Protein AF-L8WCA2-F1 (afdb_monomer_lite)

Structure (mmCIF, N/CA/C/O backbone):
data_AF-L8WCA2-F1
#
_entry.id   AF-L8WCA2-F1
#
loop_
_atom_site.group_PDB
_atom_site.id
_atom_site.type_symbol
_atom_site.label_atom_id
_atom_site.label_alt_id
_atom_site.label_comp_id
_atom_site.label_asym_id
_atom_site.label_entity_id
_atom_site.label_seq_id
_atom_site.pdbx_PDB_ins_code
_atom_site.Cartn_x
_atom_site.Cartn_y
_atom_site.Cartn_z
_atom_site.occupancy
_atom_site.B_iso_or_equiv
_atom_site.auth_seq_id
_atom_site.auth_comp_id
_atom_site.auth_asym_id
_atom_site.auth_atom_id
_atom_site.pdbx_PDB_model_num
ATOM 1 N N . MET A 1 1 ? -18.523 -2.716 11.008 1.00 83.25 1 MET A N 1
ATOM 2 C CA . MET A 1 1 ? -17.229 -3.411 10.884 1.00 83.25 1 MET A CA 1
ATOM 3 C C . MET A 1 1 ? -16.203 -2.385 10.433 1.00 83.25 1 MET A C 1
ATOM 5 O O . MET A 1 1 ? -16.523 -1.621 9.531 1.00 83.25 1 MET A O 1
ATOM 9 N N . LEU A 1 2 ? -15.048 -2.310 11.094 1.00 93.12 2 LEU A N 1
ATOM 10 C CA . LEU A 1 2 ? -13.905 -1.491 10.674 1.00 93.12 2 LEU A CA 1
ATOM 11 C C . LEU A 1 2 ? -12.884 -2.403 9.995 1.00 93.12 2 LEU A C 1
ATOM 13 O O . LEU A 1 2 ? -12.559 -3.443 10.555 1.00 93.12 2 LEU A O 1
ATOM 17 N N . GLU A 1 3 ? -12.368 -2.012 8.836 1.00 91.25 3 GLU A N 1
ATOM 18 C CA . GLU A 1 3 ? -11.239 -2.686 8.194 1.00 91.25 3 GLU A CA 1
ATOM 19 C C . GLU A 1 3 ? -9.978 -1.834 8.357 1.00 91.25 3 GLU A C 1
ATOM 21 O O . GLU A 1 3 ? -10.031 -0.606 8.261 1.00 91.25 3 GLU A O 1
ATOM 26 N N . THR A 1 4 ? -8.869 -2.463 8.747 1.00 92.25 4 THR A N 1
ATOM 27 C CA . THR A 1 4 ? -7.616 -1.750 9.005 1.00 92.25 4 THR A CA 1
ATOM 28 C C . THR A 1 4 ? -6.402 -2.675 8.971 1.00 92.25 4 THR A C 1
ATOM 30 O O . THR A 1 4 ? -6.530 -3.897 9.009 1.00 92.25 4 THR A O 1
ATOM 33 N N . GLY A 1 5 ? -5.203 -2.097 8.946 1.00 88.19 5 GLY A N 1
ATOM 34 C CA . GLY A 1 5 ? -3.954 -2.847 9.042 1.00 88.19 5 GLY A CA 1
ATOM 35 C C . GLY A 1 5 ? -3.505 -3.044 10.491 1.00 88.19 5 GLY A C 1
ATOM 36 O O . GLY A 1 5 ? -3.680 -2.166 11.339 1.00 88.19 5 GLY A O 1
ATOM 37 N N . TRP A 1 6 ? -2.833 -4.166 10.761 1.00 87.25 6 TRP A N 1
ATOM 38 C CA . TRP A 1 6 ? -2.275 -4.485 12.086 1.00 87.25 6 TRP A CA 1
ATOM 39 C C . TRP A 1 6 ? -1.362 -3.387 12.655 1.00 87.25 6 TRP A C 1
ATOM 41 O O . TRP A 1 6 ? -1.441 -3.060 13.838 1.00 87.25 6 TRP A O 1
ATOM 51 N N . ASP A 1 7 ? -0.546 -2.764 11.804 1.00 86.06 7 ASP A N 1
ATOM 52 C CA . ASP A 1 7 ? 0.454 -1.762 12.194 1.00 86.06 7 ASP A CA 1
ATOM 53 C C . ASP A 1 7 ? -0.129 -0.488 12.822 1.00 86.06 7 ASP A C 1
ATOM 55 O O . ASP A 1 7 ? 0.581 0.231 13.524 1.00 86.06 7 ASP A O 1
ATOM 59 N N . ILE A 1 8 ? -1.399 -0.172 12.553 1.00 89.94 8 ILE A N 1
ATOM 60 C CA . ILE A 1 8 ? -2.025 1.084 12.992 1.00 89.94 8 ILE A CA 1
ATOM 61 C C . ILE A 1 8 ? -3.093 0.891 14.067 1.00 89.94 8 ILE A C 1
ATOM 63 O O . ILE A 1 8 ? -3.695 1.870 14.514 1.00 89.94 8 ILE A O 1
ATOM 67 N N . LEU A 1 9 ? -3.288 -0.343 14.539 1.00 89.94 9 LEU A N 1
ATOM 68 C CA . LEU A 1 9 ? -4.315 -0.689 15.518 1.00 89.94 9 LEU A CA 1
ATOM 69 C C . LEU A 1 9 ? -4.158 0.119 16.816 1.00 89.94 9 LEU A C 1
ATOM 71 O O . LEU A 1 9 ? -5.094 0.777 17.273 1.00 89.94 9 LEU A O 1
ATOM 75 N N . PHE A 1 10 ? -2.946 0.146 17.372 1.00 89.56 10 PHE A N 1
ATOM 76 C CA . PHE A 1 10 ? -2.669 0.898 18.597 1.00 89.56 10 PHE A CA 1
ATOM 77 C C . PHE A 1 10 ? -2.710 2.416 18.371 1.00 89.56 10 PHE A C 1
ATOM 79 O O . PHE A 1 10 ? -3.207 3.166 19.208 1.00 89.56 10 PHE A O 1
ATOM 86 N N . PHE A 1 11 ? -2.228 2.886 17.220 1.00 90.62 11 PHE A N 1
ATOM 87 C CA . PHE A 1 11 ? -2.148 4.319 16.947 1.00 90.62 11 PHE A CA 1
ATOM 88 C C . PHE A 1 11 ? -3.495 4.942 16.612 1.00 90.62 11 PHE A C 1
ATOM 90 O O . PHE A 1 11 ? -3.696 6.108 16.922 1.00 90.62 11 PHE A O 1
ATOM 97 N N . TRP A 1 12 ? -4.418 4.227 15.978 1.00 91.44 12 TRP A N 1
ATOM 98 C CA . TRP A 1 12 ? -5.672 4.815 15.500 1.00 91.44 12 TRP A CA 1
ATOM 99 C C . TRP A 1 12 ? -6.888 4.196 16.164 1.00 91.44 12 TRP A C 1
ATOM 101 O O . TRP A 1 12 ? -7.667 4.912 16.792 1.00 91.44 12 TRP A O 1
ATOM 111 N N . VAL A 1 13 ? -7.018 2.874 16.103 1.00 93.56 13 VAL A N 1
ATOM 112 C CA . VAL A 1 13 ? -8.222 2.186 16.583 1.00 93.56 13 VAL A CA 1
ATOM 113 C C . VAL A 1 13 ? -8.384 2.345 18.091 1.00 93.56 13 VAL A C 1
ATOM 115 O O . VAL A 1 13 ? -9.469 2.702 18.547 1.00 93.56 13 VAL A O 1
ATOM 118 N N . ALA A 1 14 ? -7.306 2.204 18.867 1.00 93.56 14 ALA A N 1
ATOM 119 C CA . ALA A 1 14 ? -7.367 2.396 20.318 1.00 93.56 14 ALA A CA 1
ATOM 120 C C . ALA A 1 14 ? -7.832 3.813 20.708 1.00 93.56 14 ALA A C 1
ATOM 122 O O . ALA A 1 14 ? -8.663 3.970 21.604 1.00 93.56 14 ALA A O 1
ATOM 123 N N . ARG A 1 15 ? -7.359 4.853 20.004 1.00 94.81 15 ARG A N 1
ATOM 124 C CA . ARG A 1 15 ? -7.787 6.242 20.252 1.00 94.81 15 ARG A CA 1
ATOM 125 C C . ARG A 1 15 ? -9.250 6.469 19.877 1.00 94.81 15 ARG A C 1
ATOM 127 O O . ARG A 1 15 ? -9.954 7.161 20.607 1.00 94.81 15 ARG A O 1
ATOM 134 N N . MET A 1 16 ? -9.719 5.870 18.783 1.00 94.38 16 MET A N 1
ATOM 135 C CA . MET A 1 16 ? -11.129 5.939 18.390 1.00 94.38 16 MET A CA 1
ATOM 136 C C . MET A 1 16 ? -12.036 5.253 19.416 1.00 94.38 16 MET A C 1
ATOM 138 O O . MET A 1 16 ? -13.076 5.805 19.759 1.00 94.38 16 MET A O 1
ATOM 142 N N . VAL A 1 17 ? -11.628 4.098 19.951 1.00 94.75 17 VAL A N 1
ATOM 143 C CA . VAL A 1 17 ? -12.359 3.399 21.021 1.00 94.75 17 VAL A CA 1
ATOM 144 C C . VAL A 1 17 ? -12.413 4.247 22.289 1.00 94.75 17 VAL A C 1
ATOM 146 O O . VAL A 1 17 ? -13.496 4.469 22.827 1.00 94.75 17 VAL A O 1
ATOM 149 N N . LEU A 1 18 ? -11.268 4.774 22.733 1.00 95.44 18 LEU A N 1
ATOM 150 C CA . LEU A 1 18 ? -11.188 5.612 23.930 1.00 95.44 18 LEU A CA 1
ATOM 151 C C . LEU A 1 18 ? -12.107 6.835 23.821 1.00 95.44 18 LEU A C 1
ATOM 153 O O . LEU A 1 18 ? -12.892 7.110 24.730 1.00 95.44 18 LEU A O 1
ATOM 157 N N . LEU A 1 19 ? -12.024 7.560 22.703 1.00 95.50 19 LEU A N 1
ATOM 158 C CA . LEU A 1 19 ? -12.820 8.763 22.489 1.00 95.50 19 LEU A CA 1
ATOM 159 C C . LEU A 1 19 ? -14.304 8.439 22.281 1.00 95.50 19 LEU A C 1
ATOM 161 O O . LEU A 1 19 ? -15.157 9.143 22.815 1.00 95.50 19 LEU A O 1
ATOM 165 N N . GLY A 1 20 ? -14.614 7.357 21.562 1.00 94.94 20 GLY A N 1
ATOM 166 C CA . GLY A 1 20 ? -15.980 6.879 21.356 1.00 94.94 20 GLY A CA 1
ATOM 167 C C . GLY A 1 20 ? -16.676 6.590 22.683 1.00 94.94 20 GLY A C 1
ATOM 168 O O . GLY A 1 20 ? -17.742 7.147 22.949 1.00 94.94 20 GLY A O 1
ATOM 169 N N . ILE A 1 21 ? -16.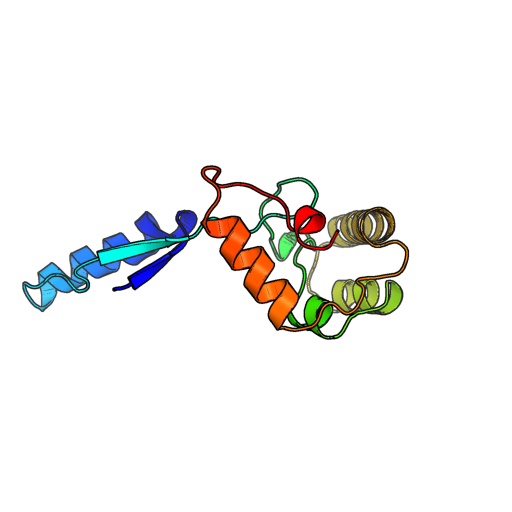020 5.839 23.571 1.00 95.56 21 ILE A N 1
ATOM 170 C CA . ILE A 1 21 ? -16.540 5.559 24.914 1.00 95.56 21 ILE A CA 1
ATOM 171 C C . ILE A 1 21 ? -16.665 6.854 25.724 1.00 95.56 21 ILE A C 1
ATOM 173 O O . ILE A 1 21 ? -17.688 7.074 26.367 1.00 95.56 21 ILE A O 1
ATOM 177 N N . LYS A 1 22 ? -15.662 7.741 25.681 1.00 95.94 22 LYS A N 1
ATOM 178 C CA . LYS A 1 22 ? -15.669 8.972 26.483 1.00 95.94 22 LYS A CA 1
ATOM 179 C C . LYS A 1 22 ? -16.771 9.956 26.082 1.00 95.94 22 LYS A C 1
ATOM 181 O O . LYS A 1 22 ? -17.331 10.600 26.966 1.00 95.94 22 LYS A O 1
ATOM 186 N N . LEU A 1 23 ? -17.041 10.109 24.786 1.00 96.62 23 LEU A N 1
ATOM 187 C CA . LEU A 1 23 ? -17.991 11.103 24.274 1.00 96.62 23 LEU A CA 1
ATOM 188 C C . LEU A 1 23 ? -19.411 10.561 24.129 1.00 96.62 23 LEU A C 1
ATOM 190 O O . LEU A 1 23 ? -20.366 11.299 24.345 1.00 96.62 23 LEU A O 1
ATOM 194 N N . THR A 1 24 ? -19.554 9.294 23.740 1.00 95.25 24 THR A N 1
ATOM 195 C CA . THR A 1 24 ? -20.861 8.712 23.390 1.00 95.25 24 THR A CA 1
ATOM 196 C C . THR A 1 24 ? -21.306 7.612 24.348 1.00 95.25 24 THR A C 1
ATOM 198 O O . THR A 1 24 ? -22.464 7.209 24.315 1.00 95.25 24 THR A O 1
ATOM 201 N N . GLY A 1 25 ? -20.404 7.099 25.196 1.00 93.94 25 GLY A N 1
ATOM 202 C CA . GLY A 1 25 ? -20.669 5.935 26.046 1.00 93.94 25 GLY A CA 1
ATOM 203 C C . GLY A 1 25 ? -20.803 4.620 25.272 1.00 93.94 25 GLY A C 1
ATOM 204 O O . GLY A 1 25 ? -21.146 3.600 25.864 1.00 93.94 25 GLY A O 1
ATOM 205 N N . GLN A 1 26 ? -20.548 4.624 23.961 1.00 93.50 26 GLN A N 1
ATOM 206 C CA . GLN A 1 26 ? -20.747 3.480 23.077 1.00 93.50 26 GLN A CA 1
ATOM 207 C C . GLN A 1 26 ? -19.460 3.128 22.327 1.00 93.50 26 GLN A C 1
ATOM 209 O O . GLN A 1 26 ? -18.607 3.976 22.057 1.00 93.50 26 GLN A O 1
ATOM 214 N N . MET A 1 27 ? -19.323 1.845 21.984 1.00 92.62 27 MET A N 1
ATOM 215 C CA . MET A 1 27 ? -18.217 1.363 21.161 1.00 92.62 27 MET A CA 1
ATOM 216 C C . MET A 1 27 ? -18.422 1.820 1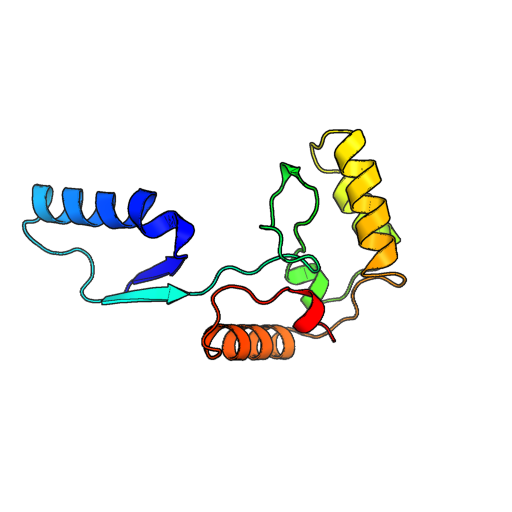9.705 1.00 92.62 27 MET A C 1
ATOM 218 O O . MET A 1 27 ? -19.485 1.545 19.143 1.00 92.62 27 MET A O 1
ATOM 222 N N . PRO A 1 28 ? -17.429 2.457 19.055 1.00 92.19 28 PRO A N 1
ATOM 223 C CA . PRO A 1 28 ? -17.590 2.977 17.693 1.00 92.19 28 PRO A CA 1
ATOM 224 C C . PRO A 1 28 ? -17.731 1.876 16.628 1.00 92.19 28 PRO A C 1
ATOM 226 O O . PRO A 1 28 ? -18.295 2.114 15.561 1.00 92.19 28 PRO A O 1
ATOM 229 N N . PHE A 1 29 ? -17.240 0.662 16.896 1.00 92.94 29 PHE A N 1
ATOM 230 C CA . PHE A 1 29 ? -17.334 -0.484 15.989 1.00 92.94 29 PHE A CA 1
ATOM 231 C C . PHE A 1 29 ? -17.515 -1.781 16.780 1.00 92.94 29 PHE A C 1
ATOM 233 O O . PHE A 1 29 ? -16.877 -1.978 17.808 1.00 92.94 29 PHE A O 1
ATOM 240 N N . LYS A 1 30 ? -18.364 -2.683 16.275 1.00 91.19 30 LYS A N 1
ATOM 241 C CA . LYS A 1 30 ? -18.603 -4.005 16.884 1.00 91.19 30 LYS A CA 1
ATOM 242 C C . LYS A 1 30 ? -17.500 -5.020 16.569 1.00 91.19 30 LYS A C 1
ATOM 244 O O . LYS A 1 30 ? -17.215 -5.884 17.383 1.00 91.19 30 LYS A O 1
ATOM 249 N N . GLU A 1 31 ? -16.894 -4.897 15.391 1.00 91.69 31 GLU A N 1
ATOM 250 C CA . GLU A 1 31 ? -15.904 -5.831 14.851 1.00 91.69 31 GLU A CA 1
ATOM 251 C C . GLU A 1 31 ? -14.832 -5.048 14.091 1.00 91.69 31 GLU A C 1
ATOM 253 O O . GLU A 1 31 ? -15.156 -4.083 13.382 1.00 91.69 31 GLU A O 1
ATOM 258 N N . VAL A 1 32 ? -13.578 -5.484 14.230 1.00 90.62 32 VAL A N 1
ATOM 259 C CA . VAL A 1 32 ? -12.412 -4.939 13.527 1.00 90.62 32 VAL A CA 1
ATOM 260 C C . VAL A 1 32 ? -11.750 -6.072 12.748 1.00 90.62 32 VAL A C 1
ATOM 262 O O . VAL A 1 32 ? -11.283 -7.041 13.342 1.00 90.62 32 VAL A O 1
ATOM 265 N N . PHE A 1 33 ? -11.726 -5.953 11.424 1.00 90.12 33 PHE A N 1
ATOM 266 C CA . PHE A 1 33 ? -11.044 -6.873 10.524 1.00 90.12 33 PHE A CA 1
ATOM 267 C C . PHE A 1 33 ? -9.641 -6.342 10.222 1.00 90.12 33 PHE A C 1
ATOM 269 O O . PHE A 1 33 ? -9.490 -5.246 9.677 1.00 90.12 33 PHE A O 1
ATOM 276 N N . CYS A 1 34 ? -8.620 -7.116 10.592 1.00 88.50 34 CYS A N 1
ATOM 277 C CA . CYS A 1 34 ? -7.225 -6.734 10.415 1.00 88.50 34 CYS A CA 1
ATOM 278 C C . CYS A 1 34 ? -6.601 -7.459 9.220 1.00 88.50 34 CYS A C 1
ATOM 280 O O . CYS A 1 34 ? -6.300 -8.653 9.302 1.00 88.50 34 CYS A O 1
ATOM 282 N N . HIS A 1 35 ? -6.354 -6.735 8.130 1.00 85.25 35 HIS A N 1
ATOM 283 C CA . HIS A 1 35 ? -5.692 -7.295 6.956 1.00 85.25 35 HIS A CA 1
ATOM 284 C C . HIS A 1 35 ? -4.164 -7.302 7.117 1.00 85.25 35 HIS A C 1
ATOM 286 O O . HIS A 1 35 ? -3.567 -6.484 7.828 1.00 85.25 35 HIS A O 1
ATOM 292 N N . ALA A 1 36 ? -3.506 -8.243 6.439 1.00 82.06 36 ALA A N 1
ATOM 293 C CA . ALA A 1 36 ? -2.052 -8.336 6.432 1.00 82.06 36 ALA A CA 1
ATOM 294 C C . ALA A 1 36 ? -1.408 -7.183 5.636 1.00 82.06 36 ALA A C 1
ATOM 296 O O . ALA A 1 36 ? -2.017 -6.584 4.744 1.00 82.06 36 ALA A O 1
ATOM 297 N N . MET A 1 37 ? -0.158 -6.862 5.975 1.00 83.94 37 MET A N 1
ATOM 298 C CA . MET A 1 37 ? 0.592 -5.788 5.328 1.00 83.94 37 MET A CA 1
ATOM 299 C C . MET A 1 37 ? 1.284 -6.283 4.065 1.00 83.94 37 MET A C 1
ATOM 301 O O . MET A 1 37 ? 2.131 -7.169 4.133 1.00 83.94 37 MET A O 1
ATOM 305 N N . VAL A 1 38 ? 1.008 -5.626 2.942 1.00 85.38 38 VAL A N 1
ATOM 306 C CA . VAL A 1 38 ? 1.715 -5.857 1.681 1.00 85.38 38 VAL A CA 1
ATOM 307 C C . VAL A 1 38 ? 3.174 -5.389 1.804 1.00 85.38 38 VAL A C 1
ATOM 309 O O . VAL A 1 38 ? 3.450 -4.274 2.253 1.00 85.38 38 VAL A O 1
ATOM 312 N N . ARG A 1 39 ? 4.119 -6.254 1.422 1.00 85.12 39 ARG A N 1
ATOM 313 C CA . ARG A 1 39 ? 5.572 -6.027 1.535 1.00 85.12 39 ARG A CA 1
ATOM 314 C C . ARG A 1 39 ? 6.247 -6.067 0.174 1.00 85.12 39 ARG A C 1
ATOM 316 O O . ARG A 1 39 ? 5.732 -6.702 -0.738 1.00 85.12 39 ARG A O 1
ATOM 323 N N . ASP A 1 40 ? 7.420 -5.461 0.046 1.00 85.06 40 ASP A N 1
ATOM 324 C CA . ASP A 1 40 ? 8.190 -5.533 -1.199 1.00 85.06 40 ASP A CA 1
ATOM 325 C C . ASP A 1 40 ? 8.677 -6.968 -1.520 1.00 85.06 40 ASP A C 1
ATOM 327 O O . ASP A 1 40 ? 8.470 -7.917 -0.752 1.00 85.06 40 ASP A O 1
ATOM 331 N N . ALA A 1 41 ? 9.331 -7.140 -2.673 1.00 79.94 41 ALA A N 1
ATOM 332 C CA . ALA A 1 41 ? 9.886 -8.421 -3.122 1.00 79.94 41 ALA A CA 1
ATOM 333 C C . ALA A 1 41 ? 10.903 -9.037 -2.141 1.00 79.94 41 ALA A C 1
ATOM 335 O O . ALA A 1 41 ? 11.116 -10.248 -2.136 1.00 79.94 41 ALA A O 1
ATOM 336 N N . HIS A 1 42 ? 11.511 -8.216 -1.286 1.00 80.50 42 HIS A N 1
ATOM 337 C CA . HIS A 1 42 ? 12.511 -8.614 -0.301 1.00 80.50 42 HIS A CA 1
ATOM 338 C C . HIS A 1 42 ? 11.935 -8.703 1.122 1.00 80.50 42 HIS A C 1
ATOM 340 O O . HIS A 1 42 ? 12.684 -8.862 2.084 1.00 80.50 42 HIS A O 1
ATOM 346 N N . GLY A 1 43 ? 10.610 -8.601 1.281 1.00 80.62 43 GLY A N 1
ATOM 347 C CA . GLY A 1 43 ? 9.932 -8.693 2.573 1.00 80.62 43 GLY A CA 1
ATOM 348 C C . GLY A 1 43 ? 10.088 -7.457 3.464 1.00 80.62 43 GLY A C 1
ATOM 349 O O . GLY A 1 43 ? 9.752 -7.520 4.652 1.00 80.62 43 GLY A O 1
ATOM 350 N N . ARG A 1 44 ? 10.565 -6.332 2.922 1.00 83.50 44 ARG A N 1
ATOM 351 C CA . ARG A 1 44 ? 10.620 -5.046 3.623 1.00 83.50 44 ARG A CA 1
ATOM 352 C C . ARG A 1 44 ? 9.270 -4.346 3.529 1.00 83.50 44 ARG A C 1
ATOM 354 O O . ARG A 1 44 ? 8.514 -4.510 2.570 1.00 83.50 44 ARG A O 1
ATOM 361 N N . LYS A 1 45 ? 8.978 -3.523 4.534 1.00 86.69 45 LYS A N 1
ATOM 362 C CA . LYS A 1 45 ? 7.833 -2.615 4.497 1.00 86.69 45 LYS A CA 1
ATOM 363 C C . LYS A 1 45 ? 8.002 -1.651 3.322 1.00 86.69 45 LYS A C 1
ATOM 365 O O . LYS A 1 45 ? 9.085 -1.098 3.129 1.00 86.69 45 LYS A O 1
ATOM 370 N N . MET A 1 46 ? 6.941 -1.470 2.541 1.00 89.25 46 MET A N 1
ATOM 371 C CA . MET A 1 46 ? 6.928 -0.436 1.512 1.00 89.25 46 MET A CA 1
ATOM 372 C C . MET A 1 46 ? 6.936 0.932 2.194 1.00 89.25 46 MET A C 1
ATOM 374 O O . MET A 1 46 ? 6.112 1.201 3.072 1.00 89.25 46 MET A O 1
ATOM 378 N N . SER A 1 47 ? 7.874 1.794 1.817 1.00 86.31 47 SER A N 1
ATOM 379 C CA . SER A 1 47 ? 7.937 3.163 2.311 1.00 86.31 47 SER A CA 1
ATOM 380 C C . SER A 1 47 ? 8.397 4.109 1.218 1.00 86.31 47 SER A C 1
ATOM 382 O O . SER A 1 47 ? 9.253 3.786 0.396 1.00 86.31 47 SER A O 1
ATOM 384 N N . LYS A 1 48 ? 7.847 5.326 1.249 1.00 83.50 48 LYS A N 1
ATOM 385 C CA . LYS A 1 48 ? 8.262 6.389 0.333 1.00 83.50 48 LYS A CA 1
ATOM 386 C C . LYS A 1 48 ? 9.768 6.638 0.461 1.00 83.50 48 LYS A C 1
ATOM 388 O O . LYS A 1 48 ? 10.465 6.611 -0.534 1.00 83.50 48 LYS A O 1
ATOM 393 N N . SER A 1 49 ? 10.294 6.741 1.680 1.00 84.00 49 SER A N 1
ATOM 394 C CA . SER A 1 49 ? 11.725 6.985 1.920 1.00 84.00 49 SER A CA 1
ATOM 395 C C . SER A 1 49 ? 12.682 5.947 1.319 1.00 84.00 49 SER A C 1
ATOM 397 O O . SER A 1 49 ? 13.824 6.295 1.049 1.00 84.00 49 SER A O 1
ATOM 399 N N . LEU A 1 50 ? 12.244 4.699 1.119 1.00 83.69 50 LEU A N 1
ATOM 400 C CA . LEU A 1 50 ? 13.065 3.629 0.541 1.00 83.69 50 LEU A CA 1
ATOM 401 C C . LEU A 1 50 ? 12.905 3.500 -0.981 1.00 83.69 50 LEU A C 1
ATOM 403 O O . LEU A 1 50 ? 13.551 2.644 -1.583 1.00 83.69 50 LEU A O 1
ATOM 407 N N . GLY A 1 51 ? 11.996 4.264 -1.598 1.00 84.06 51 GLY A N 1
ATOM 408 C CA . GLY A 1 51 ? 11.716 4.182 -3.035 1.00 84.06 51 GLY A CA 1
ATOM 409 C C . GLY A 1 51 ? 11.203 2.812 -3.504 1.00 84.06 51 GLY A C 1
ATOM 410 O O . GLY A 1 51 ? 11.261 2.511 -4.691 1.00 84.06 51 GLY A O 1
ATOM 411 N N . ASN A 1 52 ? 10.724 1.957 -2.591 1.00 87.38 52 ASN A N 1
ATOM 412 C CA . ASN A 1 52 ? 10.283 0.582 -2.875 1.00 87.38 52 ASN A CA 1
ATOM 413 C C . ASN A 1 52 ? 8.754 0.431 -2.951 1.00 87.38 52 ASN A C 1
ATOM 415 O O . ASN A 1 52 ? 8.234 -0.681 -2.855 1.00 87.38 52 ASN A O 1
ATOM 419 N N . VAL A 1 53 ? 8.031 1.544 -3.066 1.00 88.62 53 VAL A N 1
ATOM 420 C CA . VAL A 1 53 ? 6.576 1.544 -3.233 1.00 88.62 53 VAL A CA 1
ATOM 421 C C . VAL A 1 53 ? 6.256 1.243 -4.692 1.00 88.62 53 VAL A C 1
ATOM 423 O O . VAL A 1 53 ? 6.796 1.890 -5.585 1.00 88.62 53 VAL A O 1
ATOM 426 N N . ILE A 1 54 ? 5.361 0.286 -4.914 1.00 88.44 54 ILE A N 1
ATOM 427 C CA . ILE A 1 54 ? 4.782 0.006 -6.227 1.00 88.44 54 ILE A CA 1
ATOM 428 C C . ILE A 1 54 ? 3.372 0.590 -6.265 1.00 88.44 54 ILE A C 1
ATOM 430 O O . ILE A 1 54 ? 2.582 0.371 -5.344 1.00 88.44 54 ILE A O 1
ATOM 434 N N . ASP A 1 55 ? 3.076 1.345 -7.318 1.00 89.88 55 ASP A N 1
ATOM 435 C CA . ASP A 1 55 ? 1.748 1.893 -7.563 1.00 89.88 55 ASP A CA 1
ATOM 436 C C . ASP A 1 55 ? 0.816 0.774 -8.067 1.00 89.88 55 ASP A C 1
ATOM 438 O O . ASP A 1 55 ? 1.172 0.064 -9.011 1.00 89.88 55 ASP A O 1
ATOM 442 N N . PRO A 1 56 ? -0.368 0.563 -7.466 1.00 90.44 56 PRO A N 1
ATOM 443 C CA . PRO A 1 56 ? -1.311 -0.434 -7.962 1.00 90.44 56 PRO A CA 1
ATOM 444 C C . PRO A 1 56 ? -1.785 -0.152 -9.395 1.00 90.44 56 PRO A C 1
ATOM 446 O O . PRO A 1 56 ? -2.105 -1.100 -10.107 1.00 90.44 56 PRO A O 1
ATOM 449 N N . VAL A 1 57 ? -1.810 1.107 -9.847 1.00 92.12 57 VAL A N 1
ATOM 450 C CA . VAL A 1 57 ? -2.197 1.439 -11.231 1.00 92.12 57 VAL A CA 1
ATOM 451 C C . VAL A 1 57 ? -1.155 0.920 -12.220 1.00 92.12 57 VAL A C 1
ATOM 453 O O . VAL A 1 57 ? -1.513 0.292 -13.213 1.00 92.12 57 VAL A O 1
ATOM 456 N N . ASP A 1 58 ? 0.129 1.066 -11.887 1.00 92.06 58 ASP A N 1
ATOM 457 C CA . ASP A 1 58 ? 1.247 0.552 -12.687 1.00 92.06 58 ASP A CA 1
ATOM 458 C C . ASP A 1 58 ? 1.195 -0.981 -12.836 1.00 92.06 58 ASP A C 1
ATOM 460 O O . ASP A 1 58 ? 1.667 -1.540 -13.823 1.00 92.06 58 ASP A O 1
ATOM 464 N N . VAL A 1 59 ? 0.606 -1.672 -11.858 1.00 91.31 59 VAL A N 1
ATOM 465 C CA . VAL A 1 59 ? 0.364 -3.120 -11.896 1.00 91.31 59 VAL A CA 1
ATOM 466 C C . VAL A 1 59 ? -0.837 -3.463 -12.788 1.00 91.31 59 VAL A C 1
ATOM 468 O O . VAL A 1 59 ? -0.785 -4.408 -13.575 1.00 91.31 59 VAL A O 1
ATOM 471 N N . ILE A 1 60 ? -1.916 -2.682 -12.697 1.00 92.50 60 ILE A N 1
ATOM 472 C CA . ILE A 1 60 ? -3.147 -2.902 -13.467 1.00 92.50 60 ILE A CA 1
ATOM 473 C C . ILE A 1 60 ? -2.924 -2.653 -14.960 1.00 92.50 60 ILE A C 1
ATOM 475 O O . ILE A 1 60 ? -3.357 -3.472 -15.771 1.00 92.50 60 ILE A O 1
ATOM 479 N N . GLU A 1 61 ? -2.275 -1.542 -15.308 1.00 93.75 61 GLU A N 1
ATOM 480 C CA . GLU A 1 61 ? -2.082 -1.069 -16.687 1.00 93.75 61 GLU A CA 1
ATOM 481 C C . GLU A 1 61 ? -0.751 -1.533 -17.293 1.00 93.75 61 GLU A C 1
ATOM 483 O O . GLU A 1 61 ? -0.617 -1.612 -18.513 1.00 93.75 61 GLU A O 1
ATOM 488 N N . GLY A 1 62 ? 0.205 -1.922 -16.448 1.00 92.94 62 GLY A N 1
ATOM 489 C CA . GLY A 1 62 ? 1.572 -2.220 -16.847 1.00 92.94 62 GLY A CA 1
ATOM 490 C C . GLY A 1 62 ? 2.413 -0.950 -16.989 1.00 92.94 62 GLY A C 1
ATOM 491 O O . GLY A 1 62 ? 1.931 0.126 -17.336 1.00 92.94 62 GLY A O 1
ATOM 492 N N . ILE A 1 63 ? 3.713 -1.072 -16.735 1.00 94.56 63 ILE A N 1
ATOM 493 C CA . ILE A 1 63 ? 4.656 0.045 -16.835 1.00 94.56 63 ILE A CA 1
ATOM 494 C C . ILE A 1 63 ? 6.031 -0.456 -17.269 1.00 94.56 63 ILE A C 1
ATOM 496 O O . ILE A 1 63 ? 6.479 -1.532 -16.875 1.00 94.56 63 ILE A O 1
ATOM 500 N N . THR A 1 64 ? 6.728 0.332 -18.083 1.00 94.56 64 THR A N 1
ATOM 501 C CA . THR A 1 64 ? 8.102 0.024 -18.505 1.00 94.56 64 THR A CA 1
ATOM 502 C C . THR A 1 64 ? 9.111 0.358 -17.404 1.00 94.56 64 THR A C 1
ATOM 504 O O . THR A 1 64 ? 8.860 1.209 -16.548 1.00 94.56 64 THR A O 1
ATOM 507 N N . LEU A 1 65 ? 10.285 -0.281 -17.433 1.00 92.75 65 LEU A N 1
ATOM 508 C CA . LEU A 1 65 ? 11.358 0.009 -16.475 1.00 92.75 65 LEU A CA 1
ATOM 509 C C . LEU A 1 65 ? 11.785 1.487 -16.509 1.00 92.75 65 LEU A C 1
ATOM 511 O O . LEU A 1 65 ? 12.010 2.080 -15.458 1.00 92.75 65 LEU A O 1
ATOM 515 N N . ASP A 1 66 ? 11.854 2.093 -17.695 1.00 93.50 66 ASP A N 1
ATOM 516 C CA . ASP A 1 66 ? 12.278 3.489 -17.839 1.00 93.50 66 ASP A CA 1
ATOM 517 C C . ASP A 1 66 ? 11.288 4.447 -17.167 1.00 93.50 66 ASP A C 1
ATOM 519 O O . ASP A 1 66 ? 11.694 5.334 -16.417 1.00 93.50 66 ASP A O 1
ATOM 523 N N . ARG A 1 67 ? 9.980 4.213 -17.351 1.00 92.88 67 ARG A N 1
ATOM 524 C CA . ARG A 1 67 ? 8.931 4.997 -16.682 1.00 92.88 67 ARG A CA 1
ATOM 525 C C . ARG A 1 67 ? 8.907 4.772 -15.169 1.00 92.88 67 ARG A C 1
ATOM 527 O O . ARG A 1 67 ? 8.714 5.729 -14.427 1.00 92.88 67 ARG A O 1
ATOM 534 N N . LEU A 1 68 ? 9.162 3.548 -14.696 1.00 90.62 68 LEU A N 1
ATOM 535 C CA . LEU A 1 68 ? 9.319 3.267 -13.260 1.00 90.62 68 LEU A CA 1
ATOM 536 C C . LEU A 1 68 ? 10.470 4.068 -12.637 1.00 90.62 68 LEU A C 1
ATOM 538 O O . LEU A 1 68 ? 10.333 4.604 -11.535 1.00 90.62 68 LEU A O 1
ATOM 542 N N . GLN A 1 69 ? 11.597 4.167 -13.345 1.00 91.94 69 GLN A N 1
ATOM 543 C CA . GLN A 1 69 ? 12.759 4.926 -12.886 1.00 91.94 69 GLN A CA 1
ATOM 544 C C . GLN A 1 69 ? 12.545 6.439 -12.975 1.00 91.94 69 GLN A C 1
ATOM 546 O O . GLN A 1 69 ? 13.067 7.175 -12.142 1.00 91.94 69 GLN A O 1
ATOM 551 N N . GLU A 1 70 ? 11.787 6.917 -13.959 1.00 92.00 70 GLU A N 1
ATOM 552 C CA . GLU A 1 70 ? 11.405 8.326 -14.073 1.00 92.00 70 GLU A CA 1
ATOM 553 C C . GLU A 1 70 ? 10.501 8.753 -12.910 1.00 92.00 70 GLU A C 1
ATOM 555 O O . GLU A 1 70 ? 10.853 9.693 -12.199 1.00 92.00 70 GLU A O 1
ATOM 560 N N . LYS A 1 71 ? 9.438 7.988 -12.610 1.00 89.44 71 LYS A N 1
ATOM 561 C CA . LYS A 1 71 ? 8.570 8.225 -11.436 1.00 89.44 71 LYS A CA 1
ATOM 562 C C . LYS A 1 71 ? 9.365 8.245 -10.127 1.00 89.44 71 LYS A C 1
ATOM 564 O O . LYS A 1 71 ? 9.071 9.019 -9.219 1.00 89.44 71 LYS A O 1
ATOM 569 N N . LEU A 1 72 ? 10.392 7.400 -10.019 1.00 88.75 72 LEU A N 1
ATOM 570 C CA . LEU A 1 72 ? 11.283 7.391 -8.861 1.00 88.75 72 LEU A CA 1
ATOM 571 C C . LEU A 1 72 ? 12.122 8.678 -8.764 1.00 88.75 72 LEU A C 1
ATOM 573 O O . LEU A 1 72 ? 12.372 9.140 -7.660 1.00 88.75 72 LEU A O 1
ATOM 577 N N . LYS A 1 73 ? 12.543 9.277 -9.881 1.00 88.19 73 LYS A N 1
ATOM 578 C CA . LYS A 1 73 ? 13.309 10.538 -9.885 1.00 88.19 73 LYS A CA 1
ATOM 579 C C . LYS A 1 73 ? 12.445 11.773 -9.634 1.00 88.19 73 LYS A C 1
ATOM 581 O O . LYS A 1 73 ? 12.955 12.760 -9.120 1.00 88.19 73 LYS A O 1
ATOM 586 N N . GLU A 1 74 ? 11.165 11.729 -9.995 1.00 88.19 74 GLU A N 1
ATOM 587 C CA . GLU A 1 74 ? 10.209 12.810 -9.714 1.00 88.19 74 GLU A CA 1
ATOM 588 C C . GLU A 1 74 ? 9.904 12.954 -8.216 1.00 88.19 74 GLU A C 1
ATOM 590 O O . GLU A 1 74 ? 9.499 14.021 -7.751 1.00 88.19 74 GLU A O 1
ATOM 595 N N . GLY A 1 75 ? 10.079 11.880 -7.444 1.00 82.12 75 GLY A N 1
ATOM 596 C CA . GLY A 1 75 ? 9.832 11.907 -6.011 1.00 82.12 75 GLY A CA 1
ATOM 597 C C . GLY A 1 75 ? 10.959 12.557 -5.204 1.00 82.12 75 GLY A C 1
ATOM 598 O O . GLY A 1 75 ? 12.124 12.586 -5.590 1.00 82.12 75 GLY A O 1
ATOM 599 N N . ASN A 1 76 ? 10.598 13.064 -4.026 1.00 84.81 76 ASN A N 1
ATOM 600 C CA . ASN A 1 76 ? 11.532 13.702 -3.102 1.00 84.81 76 ASN A CA 1
ATOM 601 C C . ASN A 1 76 ? 12.272 12.651 -2.252 1.00 84.81 76 ASN A C 1
ATOM 603 O O . ASN A 1 76 ? 11.862 12.365 -1.121 1.00 84.81 76 ASN A O 1
ATOM 607 N N . PHE A 1 77 ? 13.323 12.049 -2.811 1.00 84.12 77 PHE A N 1
ATOM 608 C CA . PHE A 1 77 ? 14.124 11.009 -2.158 1.00 84.12 77 PHE A CA 1
ATOM 609 C C . PHE A 1 77 ? 15.597 11.407 -2.044 1.00 84.12 77 PHE A C 1
ATOM 611 O O . PHE A 1 77 ? 16.101 12.224 -2.810 1.00 84.12 77 PHE A O 1
ATOM 618 N N . ASP A 1 78 ? 16.301 10.784 -1.099 1.00 87.25 78 ASP A N 1
ATOM 619 C CA . ASP A 1 78 ? 17.757 10.890 -1.017 1.00 87.25 78 ASP A CA 1
ATOM 620 C C . ASP A 1 78 ? 18.404 10.218 -2.239 1.00 87.25 78 ASP A C 1
ATOM 622 O O . ASP A 1 78 ? 18.005 9.116 -2.633 1.00 87.25 78 ASP A O 1
ATOM 626 N N . GLU A 1 79 ? 19.426 10.848 -2.823 1.00 87.75 79 GLU A N 1
ATOM 627 C CA . GLU A 1 79 ? 20.115 10.332 -4.014 1.00 87.75 79 GLU A CA 1
ATOM 628 C C . GLU A 1 79 ? 20.644 8.903 -3.820 1.00 87.75 79 GLU A C 1
ATOM 630 O O . GLU A 1 79 ? 20.610 8.092 -4.750 1.00 87.75 79 GLU A O 1
ATOM 635 N N . ARG A 1 80 ? 21.084 8.546 -2.605 1.00 88.50 80 ARG A N 1
ATOM 636 C CA . ARG A 1 80 ? 21.593 7.199 -2.303 1.00 88.50 80 ARG A CA 1
ATOM 637 C C . ARG A 1 80 ? 20.488 6.152 -2.374 1.00 88.50 80 ARG A C 1
ATOM 639 O O . ARG A 1 80 ? 20.711 5.052 -2.887 1.00 88.50 80 ARG A O 1
ATOM 646 N N . GLU A 1 81 ? 19.300 6.491 -1.879 1.00 87.75 81 GLU A N 1
ATOM 647 C CA . GLU A 1 81 ? 18.145 5.598 -1.932 1.00 87.75 81 GLU A CA 1
ATOM 648 C C . GLU A 1 81 ? 17.586 5.500 -3.355 1.00 87.75 81 GLU A C 1
ATOM 650 O O . GLU A 1 81 ? 17.191 4.406 -3.753 1.00 87.75 81 GLU A O 1
ATOM 655 N N . ILE A 1 82 ? 17.664 6.562 -4.170 1.00 88.75 82 ILE A N 1
ATOM 656 C CA . ILE A 1 82 ? 17.311 6.502 -5.600 1.00 88.75 82 ILE A CA 1
ATOM 657 C C . ILE A 1 82 ? 18.193 5.484 -6.328 1.00 88.75 82 ILE A C 1
ATOM 659 O O . ILE A 1 82 ? 17.672 4.586 -6.988 1.00 88.75 82 ILE A O 1
ATOM 663 N N . VAL A 1 83 ? 19.520 5.558 -6.176 1.00 90.56 83 VAL A N 1
ATOM 664 C CA . VAL A 1 83 ? 20.448 4.620 -6.840 1.00 90.56 83 VAL A CA 1
ATOM 665 C C . VAL A 1 83 ? 20.157 3.173 -6.431 1.00 90.56 83 VAL A C 1
ATOM 667 O O . VAL A 1 83 ? 20.121 2.268 -7.270 1.00 90.56 83 VAL A O 1
ATOM 670 N N . LYS A 1 84 ? 19.899 2.948 -5.140 1.00 90.12 84 LYS A N 1
ATOM 671 C CA . LYS A 1 84 ? 19.569 1.627 -4.596 1.00 90.12 84 LYS A CA 1
ATOM 672 C C . LYS A 1 84 ? 18.219 1.112 -5.098 1.00 90.12 84 LYS A C 1
ATOM 674 O O . LYS A 1 84 ? 18.118 -0.059 -5.467 1.00 90.12 84 LYS A O 1
ATOM 679 N N . ALA A 1 85 ? 17.199 1.965 -5.135 1.00 88.88 85 ALA A N 1
ATOM 680 C CA . ALA A 1 85 ? 15.871 1.623 -5.625 1.00 88.88 85 ALA A CA 1
ATOM 681 C C . ALA A 1 85 ? 15.880 1.350 -7.137 1.00 88.88 85 ALA A C 1
ATOM 683 O O . ALA A 1 85 ? 15.303 0.353 -7.561 1.00 88.88 85 ALA A O 1
ATOM 684 N N . MET A 1 86 ? 16.618 2.126 -7.941 1.00 90.44 86 MET A N 1
ATOM 685 C CA . MET A 1 86 ? 16.801 1.865 -9.378 1.00 90.44 86 MET A CA 1
ATOM 686 C C . MET A 1 86 ? 17.468 0.507 -9.637 1.00 90.44 86 MET A C 1
ATOM 688 O O . MET A 1 86 ? 17.037 -0.242 -10.518 1.00 90.44 86 MET A O 1
ATOM 692 N N . ALA A 1 87 ? 18.504 0.165 -8.862 1.00 90.69 87 ALA A N 1
ATOM 693 C CA . ALA A 1 87 ? 19.156 -1.141 -8.950 1.00 90.69 87 ALA A CA 1
ATOM 694 C C . ALA A 1 87 ? 18.200 -2.285 -8.565 1.00 90.69 87 ALA A C 1
ATOM 696 O O . ALA A 1 87 ? 18.186 -3.321 -9.232 1.00 90.69 87 ALA A O 1
ATOM 697 N N . GLY A 1 88 ? 17.372 -2.080 -7.534 1.00 88.62 88 GLY A N 1
ATOM 698 C CA . GLY A 1 88 ? 16.311 -3.009 -7.136 1.00 88.62 88 GLY A CA 1
ATOM 699 C C . GLY A 1 88 ? 15.263 -3.203 -8.232 1.00 88.62 88 GLY A C 1
ATOM 700 O O . GLY A 1 88 ? 15.027 -4.329 -8.653 1.00 88.62 88 GLY A O 1
ATOM 701 N N . GLN A 1 89 ? 14.718 -2.114 -8.783 1.00 90.25 89 GLN A N 1
ATOM 702 C CA . GLN A 1 89 ? 13.744 -2.157 -9.879 1.00 90.25 89 GLN A CA 1
ATOM 703 C C . GLN A 1 89 ? 14.291 -2.893 -11.105 1.00 90.25 89 GLN A C 1
ATOM 705 O O . GLN A 1 89 ? 13.594 -3.717 -11.682 1.00 90.25 89 GLN A O 1
ATOM 710 N N . LYS A 1 90 ? 15.554 -2.659 -11.484 1.00 90.94 90 LYS A N 1
ATOM 711 C CA . LYS A 1 90 ? 16.178 -3.356 -12.619 1.00 90.94 90 LYS A CA 1
ATOM 712 C C . LYS A 1 90 ? 16.331 -4.861 -12.372 1.00 90.94 90 LYS A C 1
ATOM 714 O O . LYS A 1 90 ? 16.272 -5.641 -13.320 1.00 90.94 90 LYS A O 1
ATOM 719 N N . LYS A 1 91 ? 16.557 -5.263 -11.119 1.00 90.25 91 LYS A N 1
ATOM 720 C CA . LYS A 1 91 ? 16.687 -6.669 -10.722 1.00 90.25 91 LYS A CA 1
ATOM 721 C C . LYS A 1 91 ? 15.330 -7.371 -10.664 1.00 90.25 91 LYS A C 1
ATOM 723 O O . LYS A 1 91 ? 15.212 -8.481 -11.173 1.00 90.25 91 LYS A O 1
ATOM 728 N N . ASP A 1 92 ? 14.340 -6.727 -10.057 1.00 87.56 92 ASP A N 1
ATOM 729 C CA . ASP A 1 92 ? 13.024 -7.318 -9.803 1.00 87.56 92 ASP A CA 1
ATOM 730 C C . ASP A 1 92 ? 12.102 -7.221 -11.033 1.00 87.56 92 ASP A C 1
ATOM 732 O O . ASP A 1 92 ? 11.326 -8.135 -11.303 1.00 87.56 92 ASP A O 1
ATOM 736 N N . PHE A 1 93 ? 12.230 -6.146 -11.817 1.00 89.56 93 PHE A N 1
ATOM 737 C CA . PHE A 1 93 ? 11.397 -5.825 -12.980 1.00 89.56 93 PHE A CA 1
ATOM 738 C C . PHE A 1 93 ? 12.260 -5.457 -14.203 1.00 89.56 93 PHE A C 1
ATOM 740 O O . PHE A 1 93 ? 12.193 -4.332 -14.706 1.00 89.56 93 PHE A O 1
ATOM 747 N N . PRO A 1 94 ? 13.073 -6.388 -14.742 1.00 89.69 94 PRO A N 1
ATOM 748 C CA . PRO A 1 94 ? 14.036 -6.087 -15.808 1.00 89.69 94 PRO A CA 1
ATOM 749 C C . PRO A 1 94 ? 13.399 -5.570 -17.107 1.00 89.69 94 PRO A C 1
ATOM 751 O O . PRO A 1 94 ? 14.068 -4.899 -17.888 1.00 89.69 94 PRO A O 1
ATOM 754 N N . LYS A 1 95 ? 12.118 -5.878 -17.349 1.00 89.69 95 LYS A N 1
ATOM 755 C CA . LYS A 1 95 ? 11.333 -5.394 -18.499 1.00 89.69 95 LYS A CA 1
ATOM 756 C C . LYS A 1 95 ? 10.209 -4.428 -18.091 1.00 89.69 95 LYS A C 1
ATOM 758 O O . LYS A 1 95 ? 9.395 -4.063 -18.931 1.00 89.69 95 LYS A O 1
ATOM 763 N N . GLY A 1 96 ? 10.168 -4.015 -16.824 1.00 90.50 96 GLY A N 1
ATOM 764 C CA . GLY A 1 96 ? 9.014 -3.353 -16.221 1.00 90.50 96 GLY A CA 1
ATOM 765 C C . GLY A 1 96 ? 7.996 -4.337 -15.636 1.00 90.50 96 GLY A C 1
ATOM 766 O O . GLY A 1 96 ? 8.258 -5.541 -15.551 1.00 90.50 96 GLY A O 1
ATOM 767 N N . ILE A 1 97 ? 6.854 -3.809 -15.200 1.00 91.94 97 ILE A N 1
ATOM 768 C CA . ILE A 1 97 ? 5.748 -4.590 -14.639 1.00 91.94 97 ILE A CA 1
ATOM 769 C C . ILE A 1 97 ? 4.771 -4.909 -15.778 1.00 91.94 97 ILE A C 1
ATOM 771 O O . ILE A 1 97 ? 4.306 -3.982 -16.448 1.00 91.94 97 ILE A O 1
ATOM 775 N N . PRO A 1 98 ? 4.469 -6.195 -16.036 1.00 90.75 98 PRO A N 1
ATOM 776 C CA . PRO A 1 98 ? 3.498 -6.565 -17.054 1.00 90.75 98 PRO A CA 1
ATOM 777 C C . PRO A 1 98 ? 2.087 -6.163 -16.623 1.00 90.75 98 PRO A C 1
ATOM 779 O O . PRO A 1 98 ? 1.749 -6.209 -15.442 1.00 90.75 98 PRO A O 1
ATOM 782 N N . GLN A 1 99 ? 1.249 -5.827 -17.599 1.00 92.50 99 GLN A N 1
ATOM 783 C CA . GLN A 1 99 ? -0.167 -5.572 -17.369 1.00 92.50 99 GLN A CA 1
ATOM 784 C C . GLN A 1 99 ? -0.851 -6.846 -16.849 1.00 92.50 99 GLN A C 1
ATOM 786 O O . GLN A 1 99 ? -0.889 -7.853 -17.559 1.00 92.50 99 GLN A O 1
ATOM 791 N N . CYS A 1 100 ? -1.407 -6.809 -15.635 1.00 87.38 100 CYS A N 1
ATOM 792 C CA . CYS A 1 100 ? -2.158 -7.942 -15.078 1.00 87.38 100 CYS A CA 1
ATOM 793 C C . CYS A 1 100 ? -3.675 -7.704 -15.014 1.00 87.38 100 CYS A C 1
ATOM 795 O O . CYS A 1 100 ? -4.438 -8.653 -14.833 1.00 87.38 100 CYS A O 1
ATOM 797 N N . GLY A 1 101 ? -4.130 -6.456 -15.164 1.00 90.62 101 GLY A N 1
ATOM 798 C CA . GLY A 1 101 ? -5.532 -6.082 -14.996 1.00 90.62 101 GLY A CA 1
ATOM 799 C C . GLY A 1 101 ? -6.002 -6.084 -13.534 1.00 90.62 101 GLY A C 1
ATOM 800 O O . GLY A 1 101 ? -5.344 -6.594 -12.624 1.00 90.62 101 GLY A O 1
ATOM 801 N N . THR A 1 102 ? -7.175 -5.494 -13.305 1.00 91.88 102 THR A N 1
ATOM 802 C CA . THR A 1 102 ? -7.732 -5.262 -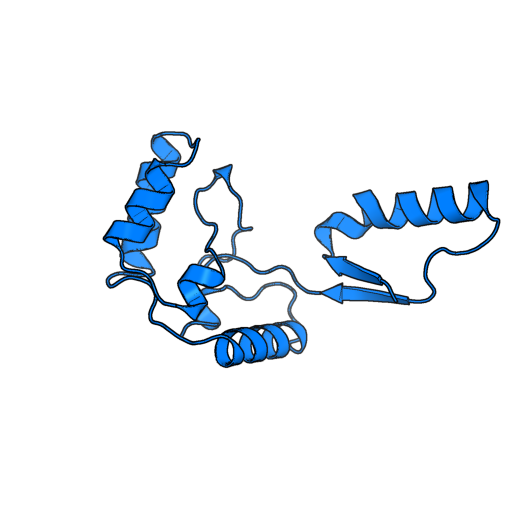11.961 1.00 91.88 102 THR A CA 1
ATOM 803 C C . THR A 1 102 ? -8.097 -6.554 -11.233 1.00 91.88 102 THR A C 1
ATOM 805 O O . THR A 1 102 ? -7.845 -6.687 -10.034 1.00 91.88 102 THR A O 1
ATOM 808 N N . ASP A 1 103 ? -8.666 -7.526 -11.947 1.00 92.44 103 ASP A N 1
ATOM 809 C CA . ASP A 1 103 ? -9.152 -8.764 -11.335 1.00 92.44 103 ASP A CA 1
ATOM 810 C C . ASP A 1 103 ? -8.009 -9.640 -10.824 1.00 92.44 103 ASP A C 1
ATOM 812 O O . ASP A 1 103 ? -8.101 -10.172 -9.717 1.00 92.44 103 ASP A O 1
ATOM 816 N N . ALA A 1 104 ? -6.906 -9.737 -11.574 1.00 89.19 104 ALA A N 1
ATOM 817 C CA . ALA A 1 104 ? -5.730 -10.490 -11.144 1.00 89.19 104 ALA A CA 1
ATOM 818 C C . ALA A 1 104 ? -5.158 -9.925 -9.837 1.00 89.19 104 ALA A C 1
ATOM 820 O O . ALA A 1 104 ? -4.940 -10.673 -8.881 1.00 89.19 104 ALA A O 1
ATOM 821 N N . LEU A 1 105 ? -5.010 -8.596 -9.756 1.00 88.31 105 LEU A N 1
ATOM 822 C CA . LEU A 1 105 ? -4.553 -7.922 -8.542 1.00 88.31 105 LEU A CA 1
ATOM 823 C C . LEU A 1 105 ? -5.506 -8.185 -7.366 1.00 88.31 105 LEU A C 1
ATOM 825 O O . LEU A 1 105 ? -5.059 -8.511 -6.264 1.00 88.31 105 LEU A O 1
ATOM 829 N N . ARG A 1 106 ? -6.822 -8.108 -7.596 1.00 89.12 106 ARG A N 1
ATOM 830 C CA . ARG A 1 106 ? -7.830 -8.370 -6.561 1.00 89.12 106 ARG A CA 1
ATOM 831 C C . ARG A 1 106 ? -7.743 -9.800 -6.036 1.00 89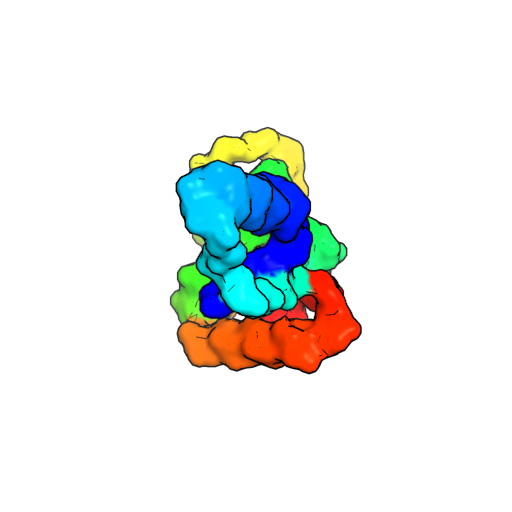.12 106 ARG A C 1
ATOM 833 O O . ARG A 1 106 ? -7.675 -9.997 -4.825 1.00 89.12 106 ARG A O 1
ATOM 840 N N . PHE A 1 107 ? -7.727 -10.794 -6.925 1.00 89.56 107 PHE A N 1
ATOM 841 C CA . PHE A 1 107 ? -7.649 -12.199 -6.526 1.00 89.56 107 PHE A CA 1
ATOM 842 C C . PHE A 1 107 ? -6.362 -12.502 -5.769 1.00 89.56 107 PHE A C 1
ATOM 844 O O . PHE A 1 107 ? -6.404 -13.207 -4.761 1.00 89.56 107 PHE A O 1
ATOM 851 N N . ALA A 1 108 ? -5.240 -11.920 -6.187 1.00 87.44 108 ALA A N 1
ATOM 852 C CA . ALA A 1 108 ? -3.981 -12.107 -5.493 1.00 87.44 108 ALA A CA 1
ATOM 853 C C . ALA A 1 108 ? -3.997 -11.512 -4.074 1.00 87.44 108 ALA A C 1
ATOM 855 O O . ALA A 1 108 ? -3.525 -12.158 -3.139 1.00 87.44 108 ALA A O 1
ATOM 856 N N . LEU A 1 109 ? -4.597 -10.332 -3.873 1.00 86.56 109 LEU A N 1
ATOM 857 C CA . LEU A 1 109 ? -4.762 -9.732 -2.541 1.00 86.56 109 LEU A CA 1
ATOM 858 C C . LEU A 1 109 ? -5.759 -10.510 -1.657 1.00 86.56 109 LEU A C 1
ATOM 860 O O . LEU A 1 109 ? -5.539 -10.671 -0.454 1.00 86.56 109 LEU A O 1
ATOM 864 N N . CYS A 1 110 ? -6.828 -11.063 -2.232 1.00 85.44 110 CYS A N 1
ATOM 865 C CA . CYS A 1 110 ? -7.740 -11.957 -1.509 1.00 85.44 110 CYS A CA 1
ATOM 866 C C . CYS A 1 110 ? -7.048 -13.270 -1.097 1.00 85.44 110 CYS A C 1
ATOM 868 O O . CYS A 1 110 ? -7.179 -13.721 0.042 1.00 85.44 110 CYS A O 1
ATOM 870 N N . ALA A 1 111 ? -6.251 -13.867 -1.985 1.00 83.69 111 ALA A N 1
ATOM 871 C CA . ALA A 1 111 ? -5.455 -15.052 -1.667 1.00 83.69 111 ALA A CA 1
ATOM 872 C C . ALA A 1 111 ? -4.374 -14.751 -0.614 1.00 83.69 111 ALA A C 1
ATOM 874 O O . ALA A 1 111 ? -4.048 -15.598 0.219 1.00 83.69 111 ALA A O 1
ATOM 875 N N . TYR A 1 112 ? -3.838 -13.530 -0.626 1.00 77.75 112 TYR A N 1
ATOM 876 C CA . TYR A 1 112 ? -2.864 -13.052 0.347 1.00 77.75 112 TYR A CA 1
ATOM 877 C C . TYR A 1 112 ? -3.437 -12.985 1.763 1.00 77.75 112 TYR A C 1
ATOM 879 O O . TYR A 1 112 ? -2.797 -13.437 2.707 1.00 77.75 112 TYR A O 1
ATOM 887 N N . THR A 1 113 ? -4.648 -12.446 1.903 1.00 69.94 113 THR A N 1
ATOM 888 C CA . THR A 1 113 ? -5.335 -12.295 3.197 1.00 69.94 113 THR A CA 1
ATOM 889 C C . THR A 1 113 ? -5.870 -13.616 3.751 1.00 69.94 113 THR A C 1
ATOM 891 O O . THR A 1 113 ? -6.035 -13.739 4.959 1.00 69.94 113 THR A O 1
ATOM 894 N N . SER A 1 114 ? -6.080 -14.613 2.887 1.00 63.41 114 SER A N 1
ATOM 895 C CA . SER A 1 114 ? -6.571 -15.949 3.261 1.00 63.41 114 SER A CA 1
ATOM 896 C C . SER A 1 114 ? -5.464 -16.907 3.735 1.00 63.41 114 SER A C 1
ATOM 898 O O . SER A 1 114 ? -5.759 -17.984 4.248 1.00 63.41 114 SER A O 1
ATOM 900 N N . GLY A 1 115 ? -4.187 -16.558 3.534 1.00 55.09 115 GLY A N 1
ATOM 901 C CA . GLY A 1 115 ? -3.043 -17.358 3.970 1.00 55.09 115 GLY A CA 1
ATOM 902 C C . GLY A 1 115 ? -2.550 -16.932 5.351 1.00 55.09 115 GLY A C 1
ATOM 903 O O . GLY A 1 115 ? -2.242 -15.763 5.551 1.00 55.09 115 GLY A O 1
ATOM 904 N N . ASP A 1 116 ? -2.417 -17.894 6.262 1.00 45.66 116 ASP A N 1
ATOM 905 C CA . ASP A 1 116 ? -2.078 -17.787 7.695 1.00 45.66 116 ASP A CA 1
ATOM 906 C C . ASP A 1 116 ? -0.656 -17.246 8.003 1.00 45.66 116 ASP A C 1
ATOM 908 O O . ASP A 1 116 ? 0.090 -17.759 8.831 1.00 45.66 116 ASP A O 1
ATOM 912 N N . SER A 1 117 ? -0.178 -16.245 7.261 1.00 46.03 117 SER A N 1
ATOM 913 C CA . SER A 1 117 ? 1.158 -15.671 7.424 1.00 46.03 117 SER A CA 1
ATOM 914 C C . SER A 1 117 ? 1.138 -14.164 7.141 1.00 46.03 117 SER A C 1
ATOM 916 O O . SER A 1 117 ? 0.984 -13.772 5.983 1.00 46.03 117 SER A O 1
ATOM 918 N N . PRO A 1 118 ? 1.374 -13.299 8.146 1.00 51.12 118 PRO A N 1
ATOM 919 C CA . PRO A 1 118 ? 1.258 -11.836 8.038 1.00 51.12 118 PRO A CA 1
ATOM 920 C C . PRO A 1 118 ? 2.329 -11.144 7.158 1.00 51.12 118 PRO A C 1
ATOM 922 O O . PRO A 1 118 ? 2.528 -9.930 7.250 1.00 51.12 118 PRO A O 1
ATOM 925 N N . SER A 1 119 ? 3.050 -11.883 6.307 1.00 48.88 119 SER A N 1
ATOM 926 C CA . SER A 1 119 ? 4.137 -11.349 5.479 1.00 48.88 119 SER A CA 1
ATOM 927 C C . SER A 1 119 ? 4.435 -12.202 4.238 1.00 48.88 119 SER A C 1
ATOM 929 O O . SER A 1 119 ? 5.374 -12.998 4.223 1.00 48.88 119 SER A O 1
ATOM 931 N N . ARG A 1 120 ? 3.683 -12.016 3.154 1.00 50.34 120 ARG A N 1
ATOM 932 C CA . ARG A 1 120 ? 4.122 -12.389 1.793 1.00 50.34 120 ARG A CA 1
ATOM 933 C C . ARG A 1 120 ? 4.539 -11.124 1.008 1.00 50.34 120 ARG A C 1
ATOM 935 O O . ARG A 1 120 ? 4.094 -10.021 1.321 1.00 50.34 120 ARG A O 1
ATOM 942 N N . GLY A 1 121 ? 5.445 -11.246 0.041 1.00 49.72 121 GLY A N 1
ATOM 943 C CA . GLY A 1 121 ? 5.926 -10.115 -0.774 1.00 49.72 121 GLY A CA 1
ATOM 944 C C . GLY A 1 121 ? 5.124 -9.923 -2.068 1.00 49.72 121 GLY A C 1
ATOM 945 O O . GLY A 1 121 ? 4.601 -10.900 -2.603 1.00 49.72 121 GLY A O 1
ATOM 946 N N . VAL A 1 122 ? 5.076 -8.694 -2.596 1.00 50.81 122 VAL A N 1
ATOM 947 C CA . VAL A 1 122 ? 4.400 -8.303 -3.860 1.00 50.81 122 VAL A CA 1
ATOM 948 C C . VAL A 1 122 ? 4.928 -9.078 -5.068 1.00 50.81 122 VAL A C 1
ATOM 950 O O . VAL A 1 122 ? 4.172 -9.400 -5.973 1.00 50.81 122 VAL A O 1
ATOM 953 N N . SER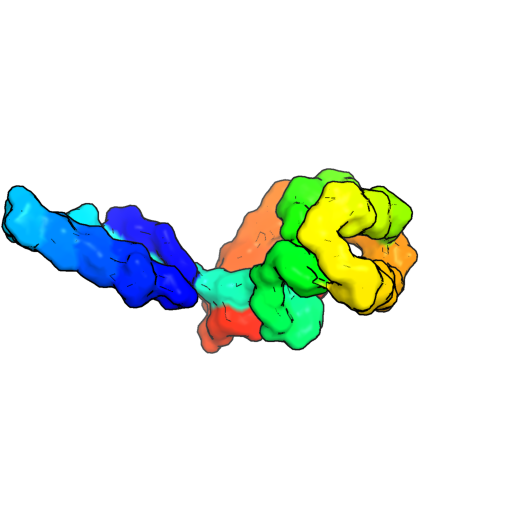 A 1 123 ? 6.205 -9.465 -5.076 1.00 44.72 123 SER A N 1
ATOM 954 C CA . SER A 1 123 ? 6.772 -10.239 -6.192 1.00 44.72 123 SER A CA 1
ATOM 955 C C . SER A 1 123 ? 6.121 -11.619 -6.367 1.00 44.72 123 SER A C 1
ATOM 957 O O . SER A 1 123 ? 6.025 -12.086 -7.492 1.00 44.72 123 SER A O 1
ATOM 959 N N . LYS A 1 124 ? 5.582 -12.236 -5.301 1.00 48.81 124 LYS A N 1
ATOM 960 C CA . LYS A 1 124 ? 4.818 -13.497 -5.409 1.00 48.81 124 LYS A CA 1
ATOM 961 C C . LYS A 1 124 ? 3.379 -13.306 -5.901 1.00 48.81 124 LYS A C 1
ATOM 963 O O . LYS A 1 124 ? 2.704 -14.290 -6.162 1.00 48.81 124 LYS A O 1
ATOM 968 N N . VAL A 1 125 ? 2.900 -12.064 -5.952 1.00 49.75 125 VAL A N 1
ATOM 969 C CA . VAL A 1 125 ? 1.573 -11.694 -6.470 1.00 49.75 125 VAL A CA 1
ATOM 970 C C . VAL A 1 125 ? 1.627 -11.441 -7.984 1.00 49.75 125 VAL A C 1
ATOM 972 O O . VAL A 1 125 ? 0.615 -11.588 -8.657 1.00 49.75 125 VAL A O 1
ATOM 975 N N . LEU A 1 126 ? 2.803 -11.093 -8.515 1.00 45.78 126 LEU A N 1
ATOM 976 C CA . LEU A 1 126 ? 3.018 -10.713 -9.917 1.00 45.78 126 LEU A CA 1
ATOM 977 C C . LEU A 1 126 ? 3.719 -11.800 -10.760 1.00 45.78 126 LEU A C 1
ATOM 979 O O . LEU A 1 126 ? 4.138 -11.506 -11.878 1.00 45.78 126 LEU A O 1
ATOM 983 N N . GLN A 1 127 ? 3.892 -13.012 -10.219 1.00 38.81 127 GLN A N 1
ATOM 984 C CA . GLN A 1 127 ? 4.494 -14.169 -10.899 1.00 38.81 127 GLN A CA 1
ATOM 985 C C . GLN A 1 127 ? 3.452 -15.222 -11.253 1.00 38.81 127 GLN A C 1
ATOM 987 O O . GLN A 1 127 ? 2.549 -15.448 -10.417 1.00 38.81 127 GLN A O 1
#

Organism: Thanatephorus cucumeris (strain AG1-IA) (NCBI:txid983506)

Sequence (127 aa):
MLETGWDILFFWVARMVLLGIKLTGQMPFKEVFCHAMVRDAHGRKMSKSLGNVIDPVDVIEGITLDRLQEKLKEGNFDEREIVKAMAGQKKDFPKGIPQCGTDALRFALCAYTSGDSPSRGVSKVLQ

Secondary structure (DSSP, 8-state):
-EEEEGGGIIIIIHHHHHHHHHHHSS-S-S-EEEEPPPB-TTSPBP-GGGT-PPPHHHHHH-B-HHHHHHHHHHS---HHHHHHHHHHHHHH-BTBBPP-HHHHHHHHHHHHHTSS-S--BGGGT--

pLDDT: mean 84.87, std 13.3, range [38.81, 96.62]

Radius of gyration: 17.97 Å; chains: 1; bounding box: 42×32×45 Å

InterPro domains:
  IPR002300 Aminoacyl-tRNA synthetase, class Ia [PF00133] (1-114)
  IPR002303 Valine-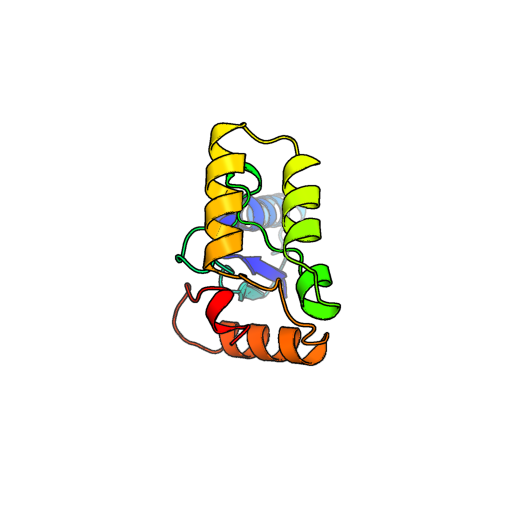tRNA ligase [PTHR11946] (1-114)
  IPR014729 Rossmann-like alpha/beta/alpha sandwich fold [G3DSA:3.40.50.620] (1-117)

Foldseek 3Di:
DAEEAPVCCVVPVVVQQVVCCVPPVDGPDPDYHHFFAEAAPVQHHDDLALLRDDDVVCQQAPDFLVVSLVVSVVDDYDPVSSVVNNVVCCVLPVGTHDHPHDVLLVVLSVVRRVDPDSTDYVSVSRD